Protein AF-X0ZLL2-F1 (afdb_monomer_lite)

Structure (mmCIF, N/CA/C/O backbone):
data_AF-X0ZLL2-F1
#
_entry.id   AF-X0ZLL2-F1
#
loop_
_atom_site.group_PDB
_atom_site.id
_atom_site.type_symbol
_atom_site.label_atom_id
_atom_site.label_alt_id
_atom_site.label_comp_id
_atom_site.label_asym_id
_atom_site.label_entity_id
_atom_site.label_seq_id
_atom_site.pdbx_PDB_ins_code
_atom_site.Cartn_x
_atom_site.Cartn_y
_atom_site.Cartn_z
_atom_site.occupancy
_atom_site.B_iso_or_equiv
_atom_site.auth_seq_id
_atom_site.auth_comp_id
_atom_site.auth_asym_id
_atom_site.auth_atom_id
_atom_site.pdbx_PDB_model_num
ATOM 1 N N . MET A 1 1 ? 21.455 -9.741 -15.441 1.00 58.94 1 MET A N 1
ATOM 2 C CA . MET A 1 1 ? 20.246 -8.966 -15.780 1.00 58.94 1 MET A CA 1
ATOM 3 C C . MET A 1 1 ? 20.675 -7.643 -16.376 1.00 58.94 1 MET A C 1
ATOM 5 O O . MET A 1 1 ? 21.813 -7.238 -16.153 1.00 58.94 1 MET A O 1
ATOM 9 N N . LYS A 1 2 ? 19.824 -7.006 -17.182 1.00 66.62 2 LYS A N 1
ATOM 10 C CA . LYS A 1 2 ? 20.108 -5.635 -17.635 1.00 66.62 2 LYS A CA 1
ATOM 11 C C . LYS A 1 2 ? 19.851 -4.661 -16.468 1.00 66.62 2 LYS A C 1
ATOM 13 O O . LYS A 1 2 ? 18.934 -4.923 -15.696 1.00 66.62 2 LYS A O 1
ATOM 18 N N . PRO A 1 3 ? 20.578 -3.536 -16.347 1.00 63.03 3 PRO A N 1
ATOM 19 C CA . PRO A 1 3 ? 20.381 -2.587 -15.241 1.00 63.03 3 PRO A CA 1
ATOM 20 C C . PRO A 1 3 ? 18.936 -2.074 -15.094 1.00 63.03 3 PRO A C 1
ATOM 22 O O . PRO A 1 3 ? 18.452 -1.894 -13.984 1.00 63.03 3 PRO A O 1
ATOM 25 N N . SER A 1 4 ? 18.214 -1.902 -16.207 1.00 69.44 4 SER A N 1
ATOM 26 C CA . SER A 1 4 ? 16.806 -1.475 -16.210 1.00 69.44 4 SER A CA 1
ATOM 27 C C . SER A 1 4 ? 15.833 -2.531 -15.673 1.00 69.44 4 SER A C 1
ATOM 29 O O . SER A 1 4 ? 14.768 -2.187 -15.172 1.00 69.44 4 SER A O 1
ATOM 31 N N . GLU A 1 5 ? 16.188 -3.812 -15.773 1.00 70.88 5 GLU A N 1
ATOM 32 C CA . GLU A 1 5 ? 15.393 -4.937 -15.272 1.00 70.88 5 GLU A CA 1
ATOM 33 C C . GLU A 1 5 ? 15.523 -5.061 -13.753 1.00 70.88 5 GLU A C 1
ATOM 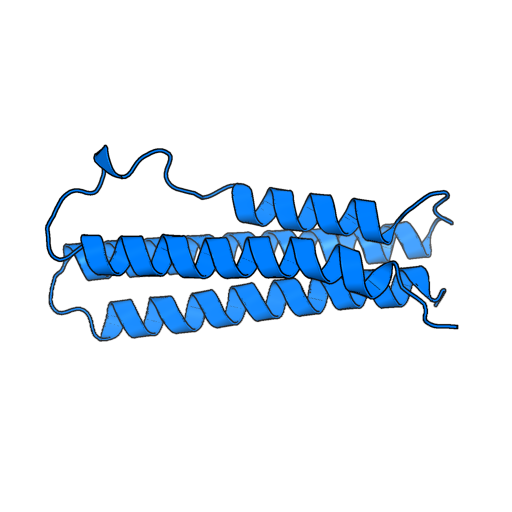35 O O . GLU A 1 5 ? 14.535 -5.255 -13.053 1.00 70.88 5 GLU A O 1
ATOM 40 N N . GLU A 1 6 ? 16.744 -4.902 -13.245 1.00 78.75 6 GLU A N 1
ATOM 41 C CA . GLU A 1 6 ? 17.032 -4.925 -11.812 1.00 78.75 6 GLU A CA 1
ATOM 42 C C . GLU A 1 6 ? 16.347 -3.762 -11.092 1.00 78.75 6 GLU A C 1
ATOM 44 O O . GLU A 1 6 ? 15.644 -3.986 -10.111 1.00 78.75 6 GLU A O 1
ATOM 49 N N . ALA A 1 7 ? 16.430 -2.553 -11.659 1.00 79.75 7 ALA A N 1
ATOM 50 C CA . ALA A 1 7 ? 15.737 -1.380 -11.133 1.00 79.75 7 ALA A CA 1
ATOM 51 C C . ALA A 1 7 ? 14.207 -1.559 -11.101 1.00 79.75 7 ALA A C 1
ATOM 53 O O . ALA A 1 7 ? 13.560 -1.196 -10.121 1.00 79.75 7 ALA A O 1
ATOM 54 N N . ALA A 1 8 ? 13.612 -2.146 -12.145 1.00 78.75 8 ALA A N 1
ATOM 55 C CA . ALA A 1 8 ? 12.171 -2.390 -12.187 1.00 78.75 8 ALA A CA 1
ATOM 56 C C . ALA A 1 8 ? 11.721 -3.455 -11.171 1.00 78.75 8 ALA A C 1
ATOM 58 O O . ALA A 1 8 ? 10.682 -3.295 -10.533 1.00 78.75 8 ALA A O 1
ATOM 59 N N . LEU A 1 9 ? 12.498 -4.528 -10.985 1.00 84.00 9 LEU A N 1
ATOM 60 C CA . LEU A 1 9 ? 12.206 -5.536 -9.960 1.00 84.00 9 LEU A CA 1
ATOM 61 C C . LEU A 1 9 ? 12.343 -4.966 -8.544 1.00 84.00 9 LEU A C 1
ATOM 63 O O . LEU A 1 9 ? 11.530 -5.307 -7.688 1.00 84.00 9 LEU A O 1
ATOM 67 N N . GLU A 1 10 ? 13.305 -4.070 -8.323 1.00 86.56 10 GLU A N 1
ATOM 68 C CA . GLU A 1 10 ? 13.466 -3.350 -7.057 1.00 86.56 10 GLU A CA 1
ATOM 69 C C . GLU A 1 10 ? 12.278 -2.411 -6.775 1.00 86.56 10 GLU A C 1
ATOM 71 O O . GLU A 1 10 ? 11.853 -2.278 -5.629 1.00 86.56 10 GLU A O 1
ATOM 76 N N . LEU A 1 11 ? 11.696 -1.792 -7.809 1.00 85.31 11 LEU A N 1
ATOM 77 C CA . LEU A 1 11 ? 10.458 -1.010 -7.689 1.00 85.31 11 LEU A CA 1
ATOM 78 C C . LEU A 1 11 ? 9.277 -1.868 -7.221 1.00 85.31 11 LEU A C 1
ATOM 80 O O . LEU A 1 11 ? 8.530 -1.433 -6.347 1.00 85.31 11 LEU A O 1
ATOM 84 N N . PHE A 1 12 ? 9.133 -3.086 -7.752 1.00 87.50 12 PHE A N 1
ATOM 85 C CA . PHE A 1 12 ? 8.126 -4.030 -7.263 1.00 87.50 12 PHE A CA 1
ATOM 86 C C . PHE A 1 12 ? 8.366 -4.420 -5.804 1.00 87.50 12 PHE A C 1
ATOM 88 O O . PHE A 1 12 ? 7.417 -4.436 -5.030 1.00 87.50 12 PHE A O 1
ATOM 95 N N . ASP A 1 13 ? 9.611 -4.721 -5.422 1.00 88.56 13 ASP A N 1
ATOM 96 C CA . ASP A 1 13 ? 9.935 -5.085 -4.035 1.00 88.56 13 ASP A CA 1
ATOM 97 C C . ASP A 1 13 ? 9.590 -3.960 -3.060 1.00 88.56 13 ASP A C 1
ATOM 99 O O . ASP A 1 13 ? 8.908 -4.199 -2.067 1.00 88.56 13 ASP A O 1
ATOM 103 N N . LYS A 1 14 ? 9.957 -2.722 -3.399 1.00 85.62 14 LYS A N 1
ATOM 104 C CA . LYS A 1 14 ? 9.607 -1.545 -2.597 1.00 85.62 14 LYS A CA 1
ATOM 105 C C . LYS A 1 14 ? 8.099 -1.358 -2.472 1.00 85.62 14 LYS A C 1
ATOM 107 O O . LYS A 1 14 ? 7.622 -1.112 -1.373 1.00 85.62 14 LYS A O 1
ATOM 112 N N . ALA A 1 15 ? 7.359 -1.500 -3.571 1.00 83.75 15 ALA A N 1
ATOM 113 C CA . ALA A 1 15 ? 5.905 -1.391 -3.545 1.00 83.75 15 ALA A CA 1
ATOM 114 C C . ALA A 1 15 ? 5.281 -2.465 -2.641 1.00 83.75 15 ALA A C 1
ATOM 116 O O . ALA A 1 15 ? 4.458 -2.159 -1.790 1.00 83.75 15 ALA A O 1
ATOM 117 N N . MET A 1 16 ? 5.735 -3.716 -2.756 1.00 89.00 16 MET A N 1
ATOM 118 C CA . MET A 1 16 ? 5.272 -4.812 -1.900 1.00 89.00 16 MET A CA 1
ATOM 119 C C . MET A 1 16 ? 5.577 -4.571 -0.417 1.00 89.00 16 MET A C 1
ATOM 121 O O . MET A 1 16 ? 4.762 -4.927 0.431 1.00 89.00 16 MET A O 1
ATOM 125 N N . ASP A 1 17 ? 6.733 -3.992 -0.092 1.00 86.56 17 ASP A N 1
ATOM 126 C CA . ASP A 1 17 ? 7.079 -3.645 1.288 1.00 86.56 17 ASP A CA 1
ATOM 127 C C . ASP A 1 17 ? 6.175 -2.532 1.829 1.00 86.56 17 ASP A C 1
ATOM 129 O O . ASP A 1 17 ? 5.684 -2.649 2.949 1.00 86.56 17 ASP A O 1
ATOM 133 N N . THR A 1 18 ? 5.849 -1.524 1.013 1.00 82.06 18 THR A N 1
ATOM 134 C CA . THR A 1 18 ? 4.862 -0.491 1.367 1.00 82.06 18 THR A CA 1
ATOM 135 C C . THR A 1 18 ? 3.487 -1.091 1.669 1.00 82.06 18 THR A C 1
ATOM 137 O O . THR A 1 18 ? 2.915 -0.790 2.715 1.00 82.06 18 THR A O 1
ATOM 140 N N . GLU A 1 19 ? 2.982 -1.997 0.825 1.00 86.94 19 GLU A N 1
ATOM 141 C CA . GLU A 1 19 ? 1.693 -2.655 1.086 1.00 86.94 19 GLU A CA 1
ATOM 142 C C . GLU A 1 19 ? 1.723 -3.483 2.384 1.00 86.94 19 GLU A C 1
ATOM 144 O O . GLU A 1 19 ? 0.758 -3.496 3.147 1.00 86.94 19 GLU A O 1
ATOM 149 N N . ARG A 1 20 ? 2.839 -4.168 2.678 1.00 88.31 20 ARG A N 1
ATOM 150 C CA . ARG A 1 20 ? 3.006 -4.930 3.932 1.00 88.31 20 ARG A CA 1
ATOM 151 C C . ARG A 1 20 ? 2.993 -4.029 5.158 1.00 88.31 20 ARG A C 1
ATOM 153 O O . ARG A 1 20 ? 2.308 -4.354 6.126 1.00 88.31 20 ARG A O 1
ATOM 160 N N . GLU A 1 21 ? 3.698 -2.903 5.106 1.00 82.88 21 GLU A N 1
ATOM 161 C CA . GLU A 1 21 ? 3.671 -1.899 6.172 1.00 82.88 21 GLU A CA 1
ATOM 162 C C . GLU A 1 21 ? 2.248 -1.352 6.379 1.00 82.88 21 GLU A C 1
ATOM 164 O O . GLU A 1 21 ? 1.787 -1.257 7.518 1.00 82.88 21 GLU A O 1
ATOM 169 N N . GLY A 1 22 ? 1.514 -1.071 5.295 1.00 78.81 22 GLY A N 1
ATOM 170 C CA . GLY A 1 22 ? 0.107 -0.660 5.348 1.00 78.81 22 GLY A CA 1
ATOM 171 C C . GLY A 1 22 ? -0.787 -1.694 6.044 1.00 78.81 22 GLY A C 1
ATOM 172 O O . GLY A 1 22 ? -1.543 -1.348 6.957 1.00 78.81 22 GLY A O 1
ATOM 173 N N . ILE A 1 23 ? -0.649 -2.978 5.687 1.00 86.81 23 ILE A N 1
ATOM 174 C CA . ILE A 1 23 ? -1.368 -4.090 6.337 1.00 86.81 23 ILE A CA 1
ATOM 175 C C . ILE A 1 23 ? -1.107 -4.097 7.846 1.00 86.81 23 ILE A C 1
ATOM 177 O O . ILE A 1 23 ? -2.063 -4.119 8.624 1.00 86.81 23 ILE A O 1
ATOM 181 N N . GLU A 1 24 ? 0.161 -4.059 8.267 1.00 83.44 24 GLU A N 1
ATOM 182 C CA . GLU A 1 24 ? 0.537 -4.084 9.686 1.00 83.44 24 GLU A CA 1
ATOM 183 C C . GLU A 1 24 ? -0.052 -2.885 10.444 1.00 83.44 24 GLU A C 1
ATOM 185 O O . GLU A 1 24 ? -0.669 -3.051 11.501 1.00 83.44 24 GLU A O 1
ATOM 190 N N . VAL A 1 25 ? 0.059 -1.681 9.876 1.00 80.81 25 VAL A N 1
ATOM 191 C CA . VAL A 1 25 ? -0.484 -0.449 10.466 1.00 80.81 25 VAL A CA 1
ATOM 192 C C . VAL A 1 25 ? -1.995 -0.550 10.666 1.00 80.81 25 VAL A C 1
ATOM 194 O O . VAL A 1 25 ? -2.500 -0.230 11.748 1.00 80.81 25 VAL A O 1
ATOM 197 N N . TYR A 1 26 ? -2.734 -1.006 9.655 1.00 81.19 26 TYR A N 1
ATOM 198 C CA . TYR A 1 26 ? -4.188 -1.107 9.741 1.00 81.19 26 TYR A CA 1
ATOM 199 C C . TYR A 1 26 ? -4.652 -2.251 10.648 1.00 81.19 26 TYR A C 1
ATOM 201 O O . TYR A 1 26 ? -5.612 -2.072 11.402 1.00 81.19 26 TYR A O 1
ATOM 209 N N . GLU A 1 27 ? -3.971 -3.398 10.660 1.00 86.75 27 GLU A N 1
ATOM 210 C CA . GLU A 1 27 ? -4.261 -4.480 11.608 1.00 86.75 27 GLU A CA 1
ATOM 211 C C . GLU A 1 27 ? -4.050 -4.031 13.061 1.00 86.75 27 GLU A C 1
ATOM 213 O O . GLU A 1 27 ? -4.910 -4.256 13.922 1.00 86.75 27 GLU A O 1
ATOM 218 N N . GLU A 1 28 ? -2.946 -3.332 13.341 1.00 80.56 28 GLU A N 1
ATOM 219 C CA . GLU A 1 28 ? -2.686 -2.769 14.663 1.00 80.56 28 GLU A CA 1
ATOM 220 C C . GLU A 1 28 ? -3.728 -1.718 15.062 1.00 80.56 28 GLU A C 1
ATOM 222 O O . GLU A 1 28 ? -4.183 -1.691 16.213 1.00 80.56 28 GLU A O 1
ATOM 227 N N . ALA A 1 29 ? -4.115 -0.848 14.128 1.00 78.50 29 ALA A N 1
ATOM 228 C CA . ALA A 1 29 ? -5.128 0.173 14.360 1.00 78.50 29 ALA A CA 1
ATOM 229 C C . ALA A 1 29 ? -6.500 -0.457 14.646 1.00 78.50 29 ALA A C 1
ATOM 231 O O . ALA A 1 29 ? -7.175 -0.058 15.600 1.00 78.50 29 ALA A O 1
ATOM 232 N N . ALA A 1 30 ? -6.878 -1.506 13.909 1.00 82.88 30 ALA A N 1
ATOM 233 C CA . ALA A 1 30 ? -8.089 -2.282 14.162 1.00 82.88 30 ALA A CA 1
ATOM 234 C C . ALA A 1 30 ? -8.080 -2.929 15.558 1.00 82.88 30 ALA A C 1
ATOM 236 O O . ALA A 1 30 ? -9.089 -2.887 16.272 1.00 82.88 30 ALA A O 1
ATOM 237 N N . ALA A 1 31 ? -6.943 -3.495 15.974 1.00 85.50 31 ALA A N 1
ATOM 238 C CA . ALA A 1 31 ? -6.790 -4.129 17.283 1.00 85.50 31 ALA A CA 1
ATOM 239 C C . ALA A 1 31 ? -6.896 -3.125 18.446 1.00 85.50 31 ALA A C 1
ATOM 241 O O . ALA A 1 31 ? -7.446 -3.452 19.500 1.00 85.50 31 ALA A O 1
ATOM 242 N N . LYS A 1 32 ? -6.398 -1.896 18.255 1.00 83.31 32 LYS A N 1
ATOM 243 C CA . LYS A 1 32 ? -6.423 -0.814 19.258 1.00 83.31 32 LYS A CA 1
ATOM 244 C C . LYS A 1 32 ? -7.735 -0.015 19.251 1.00 83.31 32 LYS A C 1
ATOM 246 O O . LYS A 1 32 ? -8.029 0.679 20.227 1.00 83.31 32 LYS A O 1
ATOM 251 N N . ALA A 1 33 ? -8.536 -0.107 18.188 1.00 81.38 33 ALA A N 1
ATOM 252 C CA . ALA A 1 33 ? -9.789 0.627 18.053 1.00 81.38 33 ALA A CA 1
ATOM 253 C C . ALA A 1 33 ? -10.840 0.169 19.080 1.00 81.38 33 ALA A C 1
ATOM 255 O O . ALA A 1 33 ? -11.226 -1.004 19.140 1.00 81.38 33 ALA A O 1
ATOM 256 N N . GLN A 1 34 ? -11.338 1.120 19.875 1.00 84.12 34 GLN A N 1
ATOM 257 C CA . GLN A 1 34 ? -12.454 0.905 20.807 1.00 84.12 34 GLN A CA 1
ATOM 258 C C . GLN A 1 34 ? -13.815 1.021 20.109 1.00 84.12 34 GLN A C 1
ATOM 260 O O . GLN A 1 34 ? -14.771 0.352 20.497 1.00 84.12 34 GLN A O 1
ATOM 265 N N . ASP A 1 35 ? -13.891 1.856 19.073 1.00 83.12 35 ASP A N 1
ATOM 266 C CA . ASP A 1 35 ? -15.081 2.037 18.252 1.00 83.12 35 ASP A CA 1
ATOM 267 C C . ASP A 1 35 ? -15.199 0.902 17.222 1.00 83.12 35 ASP A C 1
ATOM 269 O O . ASP A 1 35 ? -14.251 0.598 16.495 1.00 83.12 35 ASP A O 1
ATOM 273 N N . VAL A 1 36 ? -16.375 0.271 17.170 1.00 84.50 36 VAL A N 1
ATOM 274 C CA . VAL A 1 36 ? -16.648 -0.868 16.281 1.00 84.50 36 VAL A CA 1
ATOM 275 C C . VAL A 1 36 ? -16.546 -0.468 14.809 1.00 84.50 36 VAL A C 1
ATOM 277 O O . VAL A 1 36 ? -15.954 -1.208 14.031 1.00 84.50 36 VAL A O 1
ATOM 280 N N . LYS A 1 37 ? -17.038 0.716 14.430 1.00 78.31 37 LYS A N 1
ATOM 281 C CA . LYS A 1 37 ? -16.968 1.198 13.045 1.00 78.31 37 LYS A CA 1
ATOM 282 C C . LYS A 1 37 ? -15.535 1.521 12.644 1.00 78.31 37 LYS A C 1
ATOM 284 O O . LYS A 1 37 ? -15.122 1.185 11.542 1.00 78.31 37 LYS A O 1
ATOM 289 N N . ALA A 1 38 ? -14.760 2.145 13.534 1.00 75.81 38 ALA A N 1
ATOM 290 C CA . ALA A 1 38 ? -13.347 2.413 13.263 1.00 75.81 38 ALA A CA 1
ATOM 291 C C . ALA A 1 38 ? -12.566 1.106 13.051 1.00 75.81 38 ALA A C 1
ATOM 293 O O . ALA A 1 38 ? -11.777 1.002 12.114 1.00 75.81 38 ALA A O 1
ATOM 294 N N . ARG A 1 39 ? -12.838 0.078 13.867 1.00 83.81 39 ARG A N 1
ATOM 295 C CA . ARG A 1 39 ? -12.261 -1.260 13.686 1.00 83.81 39 ARG A CA 1
ATOM 296 C C . ARG A 1 39 ? -12.624 -1.869 12.332 1.00 83.81 39 ARG A C 1
ATOM 298 O O . ARG A 1 39 ? -11.733 -2.372 11.657 1.00 83.81 39 ARG A O 1
ATOM 305 N N . GLU A 1 40 ? -13.896 -1.819 11.942 1.00 81.56 40 GLU A N 1
ATOM 306 C CA . GLU A 1 40 ? -14.367 -2.336 10.648 1.00 81.56 40 GLU A CA 1
ATOM 307 C C . GLU A 1 40 ? -13.681 -1.628 9.470 1.00 81.56 40 GLU A C 1
ATOM 309 O O . GLU A 1 40 ? -13.266 -2.283 8.517 1.00 81.56 40 GLU A O 1
ATOM 314 N N . ILE A 1 41 ? -13.493 -0.307 9.557 1.00 78.81 41 ILE A N 1
ATOM 315 C CA . ILE A 1 41 ? -12.787 0.476 8.533 1.00 78.81 41 ILE A CA 1
ATOM 316 C C . ILE A 1 41 ? -11.324 0.054 8.436 1.00 78.81 41 ILE A C 1
ATOM 318 O O . ILE A 1 41 ? -10.850 -0.222 7.340 1.00 78.81 41 ILE A O 1
ATOM 322 N N . PHE A 1 42 ? -10.610 -0.041 9.557 1.00 80.62 42 PHE A N 1
ATOM 323 C CA . PHE A 1 42 ? -9.214 -0.477 9.540 1.00 80.62 42 PHE A CA 1
ATOM 324 C C . PHE A 1 42 ? -9.058 -1.906 9.007 1.00 80.62 42 PHE A C 1
ATOM 326 O O . PHE A 1 42 ? -8.155 -2.175 8.224 1.00 80.62 42 PHE A O 1
ATOM 333 N N . GLN A 1 43 ? -9.974 -2.816 9.346 1.00 86.81 43 GLN A N 1
ATOM 334 C CA . GLN A 1 43 ? -9.989 -4.159 8.761 1.00 86.81 43 GLN A CA 1
ATOM 335 C C . GLN A 1 43 ? -10.223 -4.122 7.247 1.00 86.81 43 GLN A C 1
ATOM 337 O O . GLN A 1 43 ? -9.539 -4.821 6.505 1.00 86.81 43 GLN A O 1
ATOM 342 N N . MET A 1 44 ? -11.153 -3.288 6.778 1.00 83.75 44 MET A N 1
ATOM 343 C CA . MET A 1 44 ? -11.407 -3.102 5.349 1.00 83.75 44 MET A CA 1
ATOM 344 C C . MET A 1 44 ? -10.180 -2.546 4.612 1.00 83.75 44 MET A C 1
ATOM 346 O O . MET A 1 44 ? -9.902 -2.996 3.502 1.00 83.75 44 MET A O 1
ATOM 350 N N . LEU A 1 45 ? -9.454 -1.604 5.222 1.00 80.38 45 LEU A N 1
ATOM 351 C CA . LEU A 1 45 ? -8.219 -1.038 4.674 1.00 80.38 45 LEU A CA 1
ATOM 352 C C . LEU A 1 45 ? -7.106 -2.093 4.610 1.00 80.38 45 LEU A C 1
ATOM 354 O O . LEU A 1 45 ? -6.533 -2.291 3.548 1.00 80.38 45 LEU A O 1
ATOM 358 N N . ALA A 1 46 ? -6.889 -2.876 5.673 1.00 85.06 46 ALA A N 1
ATOM 359 C CA . ALA A 1 46 ? -5.937 -3.991 5.642 1.00 85.06 46 ALA A CA 1
ATOM 360 C C . ALA A 1 46 ? -6.264 -5.012 4.529 1.00 85.06 46 ALA A C 1
ATOM 362 O O . ALA A 1 46 ? -5.376 -5.510 3.841 1.00 85.06 46 ALA A O 1
ATOM 363 N N . GLU A 1 47 ? -7.547 -5.319 4.305 1.00 88.69 47 GLU A N 1
ATOM 364 C CA . GLU A 1 47 ? -7.985 -6.175 3.191 1.00 88.69 47 GLU A CA 1
ATOM 365 C C . GLU A 1 47 ? -7.792 -5.531 1.806 1.00 88.69 47 GLU A C 1
ATOM 367 O O . GLU A 1 47 ? -7.718 -6.246 0.803 1.00 88.69 47 GLU A O 1
ATOM 372 N N . ALA A 1 48 ? -7.760 -4.200 1.702 1.00 83.12 48 ALA A N 1
ATOM 373 C CA . ALA A 1 48 ? -7.416 -3.512 0.458 1.00 83.12 48 ALA A CA 1
ATOM 374 C C . ALA A 1 48 ? -5.921 -3.682 0.148 1.00 83.12 48 ALA A C 1
ATOM 376 O O . ALA A 1 48 ? -5.594 -4.203 -0.918 1.00 83.12 48 ALA A O 1
ATOM 377 N N . GLU A 1 49 ? -5.046 -3.423 1.121 1.00 85.12 49 GLU A N 1
ATOM 378 C CA . GLU A 1 49 ? -3.593 -3.564 0.946 1.00 85.12 49 GLU A CA 1
ATOM 379 C C . GLU A 1 49 ? -3.175 -5.008 0.645 1.00 85.12 49 GLU A C 1
ATOM 381 O O . GLU A 1 49 ? -2.333 -5.261 -0.216 1.00 85.12 49 GLU A O 1
ATOM 386 N N . ARG A 1 50 ? -3.834 -6.014 1.243 1.00 92.38 50 ARG A N 1
ATOM 387 C CA . ARG A 1 50 ? -3.593 -7.423 0.863 1.00 92.38 50 ARG A CA 1
ATOM 388 C C . ARG A 1 50 ? -3.928 -7.708 -0.600 1.00 92.38 50 ARG A C 1
ATOM 390 O O . ARG A 1 50 ? -3.276 -8.544 -1.232 1.00 92.38 50 ARG A O 1
ATOM 397 N N . ARG A 1 51 ? -4.943 -7.039 -1.153 1.00 88.94 51 ARG A N 1
ATOM 398 C CA . ARG A 1 51 ? -5.300 -7.170 -2.571 1.00 88.94 51 ARG A CA 1
ATOM 399 C C . ARG A 1 51 ? -4.293 -6.449 -3.457 1.00 88.94 51 ARG A C 1
ATOM 401 O O . ARG A 1 51 ? -3.883 -7.042 -4.452 1.00 88.94 51 ARG A O 1
ATOM 408 N N . HIS A 1 52 ? -3.857 -5.247 -3.083 1.00 87.31 52 HIS A N 1
ATOM 409 C CA . HIS A 1 52 ? -2.775 -4.542 -3.774 1.00 87.31 52 HIS A CA 1
ATOM 410 C C . HIS A 1 52 ? -1.499 -5.385 -3.805 1.00 87.31 52 HIS A C 1
ATOM 412 O O . HIS A 1 52 ? -0.990 -5.672 -4.887 1.00 87.31 52 HIS A O 1
ATOM 418 N N . LEU A 1 53 ? -1.061 -5.907 -2.655 1.00 89.81 53 LEU A N 1
ATOM 419 C CA . LEU A 1 53 ? 0.104 -6.785 -2.547 1.00 89.81 53 LEU A CA 1
ATOM 420 C C . LEU A 1 53 ? 0.003 -7.989 -3.493 1.00 89.81 53 LEU A C 1
ATOM 422 O O . LEU A 1 53 ? 0.935 -8.262 -4.248 1.00 89.81 53 LEU A O 1
ATOM 426 N N . SER A 1 54 ? -1.145 -8.675 -3.512 1.00 92.50 54 SER A N 1
ATOM 427 C CA . SER A 1 54 ? -1.362 -9.816 -4.409 1.00 92.50 54 SER A CA 1
ATOM 428 C C . SER A 1 54 ? -1.312 -9.430 -5.892 1.00 92.50 54 SER A C 1
ATOM 430 O O . SER A 1 54 ? -0.864 -10.240 -6.708 1.00 92.50 54 SER A O 1
ATOM 432 N N . LEU A 1 55 ? -1.795 -8.240 -6.261 1.00 88.75 55 LEU A N 1
ATOM 433 C CA . LEU A 1 55 ? -1.735 -7.742 -7.637 1.00 88.75 55 LEU A CA 1
ATOM 434 C C . LEU A 1 55 ? -0.291 -7.418 -8.029 1.00 88.75 55 LEU A C 1
ATOM 436 O O . LEU A 1 55 ? 0.172 -7.888 -9.065 1.00 88.75 55 LEU A O 1
ATOM 440 N N . ILE A 1 56 ? 0.439 -6.703 -7.172 1.00 88.50 56 ILE A N 1
ATOM 441 C CA . ILE A 1 56 ? 1.843 -6.330 -7.387 1.00 88.50 56 ILE A CA 1
ATOM 442 C C . ILE A 1 56 ? 2.723 -7.586 -7.503 1.00 88.50 56 ILE A C 1
ATOM 444 O O . ILE A 1 56 ? 3.544 -7.682 -8.417 1.00 88.50 56 ILE A O 1
ATOM 448 N N . GLU A 1 57 ? 2.518 -8.589 -6.643 1.00 91.38 57 GLU A N 1
ATOM 449 C CA . GLU A 1 57 ? 3.211 -9.884 -6.713 1.00 91.38 57 GLU A CA 1
ATOM 450 C C . GLU A 1 57 ? 2.935 -10.628 -8.029 1.00 91.38 57 GLU A C 1
ATOM 452 O O . GLU A 1 57 ? 3.855 -11.190 -8.640 1.00 91.38 57 GLU A O 1
ATOM 457 N N . GLY A 1 58 ? 1.677 -10.619 -8.479 1.00 90.69 58 GLY A N 1
ATOM 458 C CA . GLY A 1 58 ? 1.260 -11.185 -9.761 1.00 90.69 58 GLY A CA 1
ATOM 459 C C . GLY A 1 58 ? 1.956 -10.500 -10.935 1.00 90.69 58 GLY A C 1
ATOM 460 O O . GLY A 1 58 ? 2.645 -11.164 -11.713 1.00 90.69 58 GLY A O 1
ATOM 461 N N . THR A 1 59 ? 1.870 -9.171 -11.003 1.00 87.44 59 THR A N 1
ATOM 462 C CA . THR A 1 59 ? 2.504 -8.372 -12.056 1.00 87.44 59 THR A CA 1
ATOM 463 C C . THR A 1 59 ? 4.021 -8.567 -12.064 1.00 87.44 59 THR A C 1
ATOM 465 O O . THR A 1 59 ? 4.592 -8.830 -13.122 1.00 87.44 59 THR A O 1
ATOM 468 N N . LYS A 1 60 ? 4.696 -8.560 -10.903 1.00 89.38 60 LYS A N 1
ATOM 469 C CA . LYS A 1 60 ? 6.144 -8.825 -10.814 1.00 89.38 60 LYS A CA 1
ATOM 470 C C . LYS A 1 60 ? 6.515 -10.176 -11.430 1.00 89.38 60 LYS A C 1
ATOM 472 O O . LYS A 1 60 ? 7.527 -10.301 -12.128 1.00 89.38 60 LYS A O 1
ATOM 477 N N . LYS A 1 61 ? 5.716 -11.215 -11.162 1.00 87.56 61 LYS A N 1
ATOM 478 C CA . LYS A 1 61 ? 5.938 -12.564 -11.697 1.00 87.56 61 LYS A CA 1
ATOM 479 C C . LYS A 1 61 ? 5.757 -12.603 -13.215 1.00 87.56 61 LYS A C 1
ATOM 481 O O . LYS A 1 61 ? 6.602 -13.198 -13.890 1.00 87.56 61 LYS A O 1
ATOM 486 N N . ASP A 1 62 ? 4.706 -11.974 -13.727 1.00 85.69 62 ASP A N 1
ATOM 487 C CA . ASP A 1 62 ? 4.393 -11.932 -15.158 1.00 85.69 62 ASP A CA 1
ATOM 488 C C . ASP A 1 62 ? 5.440 -11.140 -15.938 1.00 85.69 62 ASP A C 1
ATOM 490 O O . ASP A 1 62 ? 5.929 -11.601 -16.973 1.00 85.69 62 ASP A O 1
ATOM 494 N N . VAL A 1 63 ? 5.872 -10.006 -15.386 1.00 81.81 63 VAL A N 1
ATOM 495 C CA . VAL A 1 63 ? 7.004 -9.222 -15.877 1.00 81.81 63 VAL A CA 1
ATOM 496 C C . VAL A 1 63 ? 8.246 -10.109 -15.932 1.00 81.81 63 VAL A C 1
ATOM 498 O O . VAL A 1 63 ? 8.771 -10.358 -17.015 1.00 81.81 63 VAL A O 1
ATOM 501 N N . ARG A 1 64 ? 8.677 -10.706 -14.816 1.00 79.38 64 ARG A N 1
ATOM 502 C CA . ARG A 1 64 ? 9.874 -11.568 -14.789 1.00 79.38 64 ARG A CA 1
ATOM 503 C C . ARG A 1 64 ? 9.821 -12.703 -15.821 1.00 79.38 64 ARG A C 1
ATOM 505 O O . ARG A 1 64 ? 10.845 -13.045 -16.413 1.00 79.38 64 ARG A O 1
ATOM 512 N N . HIS A 1 65 ? 8.646 -13.291 -16.049 1.00 79.94 65 HIS A N 1
ATOM 513 C CA . HIS A 1 65 ? 8.470 -14.326 -17.065 1.00 79.94 65 HIS A CA 1
ATOM 514 C C . HIS A 1 65 ? 8.577 -13.764 -18.489 1.00 79.94 65 HIS A C 1
ATOM 516 O O . HIS A 1 65 ? 9.349 -14.284 -19.294 1.00 79.94 65 HIS A O 1
ATOM 522 N N . THR A 1 66 ? 7.880 -12.667 -18.780 1.00 74.12 66 THR A N 1
ATOM 523 C CA . THR A 1 66 ? 7.887 -12.004 -20.093 1.00 74.12 66 THR A CA 1
ATOM 524 C C . THR A 1 66 ? 9.298 -11.543 -20.476 1.00 74.12 66 THR A C 1
ATOM 526 O O . THR A 1 66 ? 9.761 -11.813 -21.587 1.00 74.12 66 THR A O 1
ATOM 529 N N . TYR A 1 67 ? 10.044 -10.970 -19.528 1.00 66.94 67 TYR A N 1
ATOM 530 C CA . TYR A 1 67 ? 11.437 -10.542 -19.710 1.00 66.94 67 TYR A CA 1
ATOM 531 C C . TYR A 1 67 ? 12.414 -11.679 -19.975 1.00 66.94 67 TYR A C 1
ATOM 533 O O . TYR A 1 67 ? 13.353 -11.516 -20.753 1.00 66.94 67 TYR A O 1
ATOM 541 N N . SER A 1 68 ? 12.178 -12.859 -19.397 1.00 65.62 68 SER A N 1
ATOM 542 C CA . SER A 1 68 ? 12.997 -14.032 -19.718 1.00 65.62 68 SER A CA 1
ATOM 543 C C . SER A 1 68 ? 12.869 -14.464 -21.187 1.00 65.62 68 SER A C 1
ATOM 545 O O . SER A 1 68 ? 13.723 -15.196 -21.684 1.00 65.62 68 SER A O 1
ATOM 547 N N . SER A 1 69 ? 11.828 -13.990 -21.885 1.00 64.62 69 SER A N 1
ATOM 548 C CA . SER A 1 69 ? 11.491 -14.390 -23.252 1.00 64.62 69 SER A CA 1
ATOM 549 C C . SER A 1 69 ? 11.688 -13.307 -24.324 1.00 64.62 69 SER A C 1
ATOM 551 O O . SER A 1 69 ? 11.840 -13.669 -25.489 1.00 64.62 69 SER A O 1
ATOM 553 N N . TYR A 1 70 ? 11.748 -12.013 -23.971 1.00 64.12 70 TYR A N 1
ATOM 554 C CA . TYR A 1 70 ? 11.892 -10.909 -24.935 1.00 64.12 70 TYR A CA 1
ATOM 555 C C . TYR A 1 70 ? 12.699 -9.721 -24.390 1.00 64.12 70 TYR A C 1
ATOM 557 O O . TYR A 1 70 ? 12.688 -9.423 -23.198 1.00 64.12 70 TYR A O 1
ATOM 565 N N . THR A 1 71 ? 13.369 -8.989 -25.285 1.00 64.56 71 THR A N 1
ATOM 566 C CA . THR A 1 71 ? 13.965 -7.680 -24.984 1.00 64.56 71 THR A CA 1
ATOM 567 C C . THR A 1 71 ? 12.951 -6.557 -25.178 1.00 64.56 71 THR A C 1
ATOM 569 O O . THR A 1 71 ? 12.460 -6.375 -26.286 1.00 64.56 71 THR A O 1
ATOM 572 N N . TRP A 1 72 ? 12.685 -5.789 -24.120 1.00 68.00 72 TRP A N 1
ATOM 573 C CA . TRP A 1 72 ? 11.812 -4.612 -24.161 1.00 68.00 72 TRP A CA 1
ATOM 574 C C . TRP A 1 72 ? 12.527 -3.398 -24.760 1.00 68.00 72 TRP A C 1
ATOM 576 O O . TRP A 1 72 ? 13.671 -3.108 -24.397 1.00 68.00 72 TRP A O 1
ATOM 586 N N . GLU A 1 73 ? 11.844 -2.685 -25.652 1.00 66.62 73 GLU A N 1
ATOM 587 C CA . GLU A 1 73 ? 12.287 -1.407 -26.214 1.00 66.62 73 GLU A CA 1
ATOM 588 C C . GLU A 1 73 ? 11.437 -0.281 -25.604 1.00 66.62 73 GLU A C 1
ATOM 590 O O . GLU A 1 73 ? 10.225 -0.270 -25.789 1.00 66.62 73 GLU A O 1
ATOM 595 N N . GLY A 1 74 ? 12.046 0.650 -24.855 1.00 73.88 74 GLY A N 1
ATOM 596 C CA . GLY A 1 74 ? 11.335 1.778 -24.229 1.00 73.88 74 GLY A CA 1
ATOM 597 C C . GLY A 1 74 ? 11.775 2.104 -22.795 1.00 73.88 74 GLY A C 1
ATOM 598 O O . GLY A 1 74 ? 12.765 1.564 -22.298 1.00 73.88 74 GLY A O 1
ATOM 599 N N . ASP A 1 75 ? 11.029 2.998 -22.134 1.00 77.81 75 ASP A N 1
ATOM 600 C CA . ASP A 1 75 ? 11.208 3.365 -20.718 1.00 77.81 75 ASP A CA 1
ATOM 601 C C . ASP A 1 75 ? 10.501 2.353 -19.809 1.00 77.81 75 ASP A C 1
ATOM 603 O O . ASP A 1 75 ? 9.405 2.579 -19.295 1.00 77.81 75 ASP A O 1
ATOM 607 N N . PHE A 1 76 ? 11.140 1.198 -19.647 1.00 75.06 76 PHE A N 1
ATOM 608 C CA . PHE A 1 76 ? 10.563 0.094 -18.893 1.00 75.06 76 PHE A CA 1
ATOM 609 C C . PHE A 1 76 ? 10.265 0.451 -17.427 1.00 75.06 76 PHE A C 1
ATOM 611 O O . PHE A 1 76 ? 9.202 0.125 -16.903 1.00 75.06 76 PHE A O 1
ATOM 618 N N . VAL A 1 77 ? 11.187 1.156 -16.771 1.00 76.38 77 VAL A N 1
ATOM 619 C CA . VAL A 1 77 ? 11.029 1.576 -15.373 1.00 76.38 77 VAL A CA 1
ATOM 620 C C . VAL A 1 77 ? 9.819 2.503 -15.236 1.00 76.38 77 VAL A C 1
ATOM 622 O O . VAL A 1 77 ? 9.006 2.324 -14.330 1.00 76.38 77 VAL A O 1
ATOM 625 N N . GLY A 1 78 ? 9.666 3.468 -16.147 1.00 77.81 78 GLY A N 1
ATOM 626 C CA . GLY A 1 78 ? 8.534 4.389 -16.135 1.00 77.81 78 GLY A CA 1
ATOM 627 C C . GLY A 1 78 ? 7.187 3.723 -16.421 1.00 77.81 78 GLY A C 1
ATOM 628 O O . GLY A 1 78 ? 6.164 4.178 -15.906 1.00 77.81 78 GLY A O 1
ATOM 629 N N . GLU A 1 79 ? 7.157 2.657 -17.220 1.00 80.56 79 GLU A N 1
ATOM 630 C CA . GLU A 1 79 ? 5.942 1.874 -17.480 1.00 80.56 79 GLU A CA 1
ATOM 631 C C . GLU A 1 79 ? 5.528 1.041 -16.263 1.00 80.56 79 GLU A C 1
ATOM 633 O O . GLU A 1 79 ? 4.373 1.130 -15.845 1.00 80.56 79 GLU A O 1
ATOM 638 N N . ILE A 1 80 ? 6.474 0.346 -15.623 1.00 80.50 80 ILE A N 1
ATOM 639 C CA . ILE A 1 80 ? 6.222 -0.379 -14.367 1.00 80.50 80 ILE A CA 1
ATOM 640 C C . ILE A 1 80 ? 5.772 0.561 -13.252 1.00 80.50 80 ILE A C 1
ATOM 642 O O . ILE A 1 80 ? 4.819 0.255 -12.538 1.00 80.50 80 ILE A O 1
ATOM 646 N N . GLY A 1 81 ? 6.399 1.734 -13.132 1.00 78.06 81 GLY A N 1
ATOM 647 C CA . GLY A 1 81 ? 5.996 2.731 -12.141 1.00 78.06 81 GLY A CA 1
ATOM 648 C C . GLY A 1 81 ? 4.530 3.152 -12.286 1.00 78.06 81 GLY A C 1
ATOM 649 O O . GLY A 1 81 ? 3.823 3.251 -11.289 1.00 78.06 81 GLY A O 1
ATOM 650 N N . LYS A 1 82 ? 4.038 3.333 -13.520 1.00 80.81 82 LYS A N 1
ATOM 651 C CA . LYS A 1 82 ? 2.625 3.669 -13.779 1.00 80.81 82 LYS A CA 1
ATOM 652 C C . LYS A 1 82 ? 1.675 2.524 -13.448 1.00 80.81 82 LYS A C 1
ATOM 654 O O . LYS A 1 82 ? 0.549 2.780 -13.036 1.00 80.81 82 LYS A O 1
ATOM 659 N N . GLU A 1 83 ? 2.095 1.285 -13.676 1.00 81.19 83 GLU A N 1
ATOM 660 C CA . GLU A 1 83 ? 1.272 0.112 -13.387 1.00 81.19 83 GLU A CA 1
ATOM 661 C C . GLU A 1 83 ? 1.112 -0.091 -11.877 1.00 81.19 83 GLU A C 1
ATOM 663 O O . GLU A 1 83 ? -0.012 -0.238 -11.402 1.00 81.19 83 GLU A O 1
ATOM 668 N N . ILE A 1 84 ? 2.205 0.024 -11.115 1.00 79.19 84 ILE A N 1
ATOM 669 C CA . ILE A 1 84 ? 2.178 0.019 -9.644 1.00 79.19 84 ILE A CA 1
ATOM 670 C C . ILE A 1 84 ? 1.302 1.166 -9.119 1.00 79.19 84 ILE A C 1
ATOM 672 O O . ILE A 1 84 ? 0.427 0.949 -8.283 1.00 79.19 84 ILE A O 1
ATOM 676 N N . GLU A 1 85 ? 1.463 2.378 -9.660 1.00 77.56 85 GLU A N 1
ATOM 677 C CA . GLU A 1 85 ? 0.634 3.529 -9.287 1.00 77.56 85 GLU A CA 1
ATOM 678 C C . GLU A 1 85 ? -0.858 3.286 -9.579 1.00 77.56 85 GLU A C 1
ATOM 680 O O . GLU A 1 85 ? -1.726 3.666 -8.791 1.00 77.56 85 GLU A O 1
ATOM 685 N N . ALA A 1 86 ? -1.181 2.644 -10.703 1.00 78.50 86 ALA A N 1
ATOM 686 C CA . ALA A 1 86 ? -2.557 2.313 -11.054 1.00 78.50 86 ALA A CA 1
ATOM 687 C C . ALA A 1 86 ? -3.172 1.288 -10.091 1.00 78.50 86 ALA A C 1
ATOM 689 O O . ALA A 1 86 ? -4.360 1.406 -9.783 1.00 78.50 86 ALA A O 1
ATOM 690 N N . ILE A 1 87 ? -2.377 0.328 -9.602 1.00 78.44 87 ILE A N 1
ATOM 691 C CA . ILE A 1 87 ? -2.807 -0.643 -8.589 1.00 78.44 87 ILE A CA 1
ATOM 692 C C . ILE A 1 87 ? -3.148 0.080 -7.282 1.00 78.44 87 ILE A C 1
ATOM 694 O O . ILE A 1 87 ? -4.276 -0.060 -6.814 1.00 78.44 87 ILE A O 1
ATOM 698 N N . GLY A 1 88 ? -2.254 0.928 -6.758 1.00 70.62 88 GLY A N 1
ATOM 699 C CA . GLY A 1 88 ? -2.519 1.675 -5.517 1.00 70.62 88 GLY A CA 1
ATOM 700 C C . GLY A 1 88 ? -3.722 2.625 -5.624 1.00 70.62 88 GLY A C 1
ATOM 701 O O . GLY A 1 88 ? -4.482 2.819 -4.683 1.00 70.62 88 GLY A O 1
ATOM 702 N N . ARG A 1 89 ? -4.006 3.171 -6.815 1.00 69.06 89 ARG A N 1
ATOM 703 C CA . ARG A 1 89 ? -5.199 4.014 -7.035 1.00 69.06 89 ARG A CA 1
ATOM 704 C C . ARG A 1 89 ? -6.521 3.237 -7.096 1.00 69.06 89 ARG A C 1
ATOM 706 O O . ARG A 1 89 ? -7.578 3.875 -7.116 1.00 69.06 89 ARG A O 1
ATOM 713 N N . GLN A 1 90 ? -6.510 1.904 -7.171 1.00 65.12 90 GLN A N 1
ATOM 714 C CA . GLN A 1 90 ? -7.713 1.114 -7.448 1.00 65.12 90 GLN A CA 1
ATOM 715 C C . GLN A 1 90 ? -8.726 1.115 -6.285 1.00 65.12 90 GLN A C 1
ATOM 717 O O . GLN A 1 90 ? -9.914 0.888 -6.537 1.00 65.12 90 GLN A O 1
ATOM 722 N N . TYR A 1 91 ? -8.302 1.427 -5.052 1.00 52.56 91 TYR A N 1
ATOM 723 C CA . TYR A 1 91 ? -9.147 1.306 -3.854 1.00 52.56 91 TYR A CA 1
ATOM 724 C C . TYR A 1 91 ? -9.254 2.540 -2.947 1.00 52.56 91 TYR A C 1
ATOM 726 O O . TYR A 1 91 ? -9.658 2.413 -1.793 1.00 52.56 91 TYR A O 1
ATOM 734 N N . LEU A 1 92 ? -9.068 3.755 -3.473 1.00 49.00 92 LEU A N 1
ATOM 735 C CA . LEU A 1 92 ? -9.531 4.944 -2.749 1.00 49.00 92 LEU A CA 1
ATOM 736 C C . LEU A 1 92 ? -11.076 4.938 -2.672 1.00 49.00 92 LEU A C 1
ATOM 738 O O . LEU A 1 92 ? -11.730 4.977 -3.725 1.00 49.00 92 LEU A O 1
ATOM 742 N N . PRO A 1 93 ? -11.704 4.908 -1.477 1.00 41.84 93 PRO A N 1
ATOM 743 C CA . PRO A 1 93 ? -13.148 5.087 -1.369 1.00 41.84 93 PRO A CA 1
ATOM 744 C C . PRO A 1 93 ? -13.536 6.426 -2.009 1.00 41.84 93 PRO A C 1
ATOM 746 O O . PRO A 1 93 ? -12.940 7.467 -1.735 1.00 41.84 93 PRO A O 1
ATOM 749 N N . LYS A 1 94 ? -14.521 6.392 -2.916 1.00 37.44 94 LYS A N 1
ATOM 750 C CA . LYS A 1 94 ? -14.824 7.504 -3.834 1.00 37.44 94 LYS A CA 1
ATOM 751 C C . LYS A 1 94 ? -15.365 8.771 -3.163 1.00 37.44 94 LYS A C 1
ATOM 753 O O . LYS A 1 94 ? -15.478 9.788 -3.845 1.00 37.44 94 LYS A O 1
ATOM 758 N N . SER A 1 95 ? -15.674 8.751 -1.870 1.00 38.59 95 SER A N 1
ATOM 759 C CA . SER A 1 95 ? -15.973 9.964 -1.111 1.00 38.59 95 SER A CA 1
ATOM 760 C C . SER A 1 95 ? -15.900 9.732 0.398 1.00 38.59 95 SER A C 1
ATOM 762 O O . SER A 1 95 ? -16.239 8.670 0.916 1.00 38.59 95 SER A O 1
ATOM 764 N N . THR A 1 96 ? -15.520 10.787 1.119 1.00 42.00 96 THR A N 1
ATOM 765 C CA . THR A 1 96 ? -15.622 10.906 2.583 1.00 42.00 96 THR A CA 1
ATOM 766 C C . THR A 1 96 ? -17.074 10.892 3.088 1.00 42.00 96 THR A C 1
ATOM 768 O O . THR A 1 96 ? -17.304 10.808 4.292 1.00 42.00 96 THR A O 1
ATOM 771 N N . ASP A 1 97 ? -18.051 10.965 2.178 1.00 37.97 97 ASP A N 1
ATOM 772 C CA . ASP A 1 97 ? -19.477 11.107 2.483 1.00 37.97 97 ASP A CA 1
ATOM 773 C C . ASP A 1 97 ? -20.163 9.779 2.860 1.00 37.97 97 ASP A C 1
ATOM 775 O O . ASP A 1 97 ? -21.172 9.800 3.561 1.00 37.97 97 ASP A O 1
ATOM 779 N N . GLU A 1 98 ? -19.621 8.617 2.471 1.00 40.38 98 GLU A N 1
ATOM 780 C CA . GLU A 1 98 ? -20.191 7.302 2.836 1.00 40.38 98 GLU A CA 1
ATOM 781 C C . GLU A 1 98 ? -19.816 6.829 4.257 1.00 40.38 98 GLU A C 1
ATOM 783 O O . GLU A 1 98 ? -20.402 5.871 4.761 1.00 40.38 98 GLU A O 1
ATOM 788 N N . ILE A 1 99 ? -18.873 7.494 4.940 1.00 45.09 99 ILE A N 1
ATOM 789 C CA . ILE A 1 99 ? -18.170 6.927 6.113 1.00 45.09 99 ILE A CA 1
ATOM 790 C C . ILE A 1 99 ? -18.342 7.783 7.392 1.00 45.09 99 ILE A C 1
ATOM 792 O O . ILE A 1 99 ? -17.585 7.681 8.356 1.00 45.09 99 ILE A O 1
ATOM 796 N N . VAL A 1 100 ? -19.349 8.658 7.457 1.00 40.84 100 VAL A N 1
ATOM 797 C CA . VAL A 1 100 ? -19.423 9.671 8.528 1.00 40.84 100 VAL A CA 1
ATOM 798 C C . VAL A 1 100 ? -19.803 9.083 9.903 1.00 40.84 100 VAL A C 1
ATOM 800 O O . VAL A 1 100 ? -20.972 8.858 10.221 1.00 40.84 100 VAL A O 1
ATOM 803 N N . ALA A 1 101 ? -18.795 8.927 10.769 1.00 44.66 101 ALA A N 1
ATOM 804 C CA . ALA A 1 101 ? -18.886 9.034 12.228 1.00 44.66 101 ALA A CA 1
ATOM 805 C C . ALA A 1 101 ? -17.571 9.621 12.784 1.00 44.66 101 ALA A C 1
ATOM 807 O O . ALA A 1 101 ? -16.494 9.332 12.276 1.00 44.66 101 ALA A O 1
ATOM 808 N N . ALA A 1 102 ? -17.639 10.454 13.826 1.00 42.44 102 ALA A N 1
ATOM 809 C CA . ALA A 1 102 ? -16.507 11.256 14.316 1.00 42.44 102 ALA A CA 1
ATOM 810 C C . ALA A 1 102 ? -15.270 10.452 14.787 1.00 42.44 102 ALA A C 1
ATOM 812 O O . ALA A 1 102 ? -14.172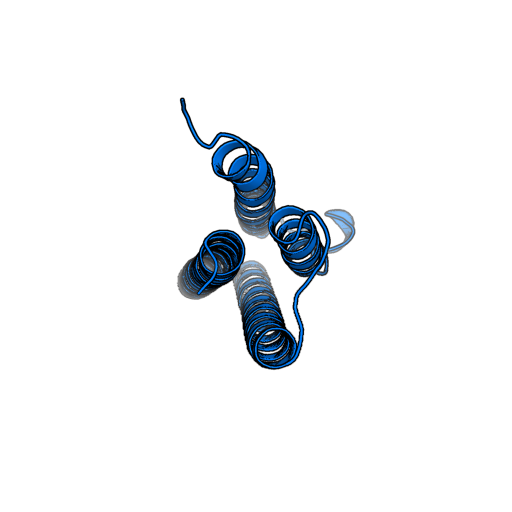 10.993 14.785 1.00 42.44 102 ALA A O 1
ATOM 813 N N . SER A 1 103 ? -15.426 9.172 15.140 1.00 55.06 103 SER A N 1
ATOM 814 C CA . SER A 1 103 ? -14.340 8.228 15.470 1.00 55.06 103 SER A CA 1
ATOM 815 C C . SER A 1 103 ? -13.680 7.590 14.237 1.00 55.06 103 SER A C 1
ATOM 817 O O . SER A 1 103 ? -12.537 7.148 14.307 1.00 55.06 103 SER A O 1
ATOM 819 N N . ALA A 1 104 ? -14.381 7.560 13.102 1.00 55.50 104 ALA A N 1
ATOM 820 C CA . ALA A 1 104 ? -13.886 7.068 11.819 1.00 55.50 104 ALA A CA 1
ATOM 821 C C . ALA A 1 104 ? -13.040 8.113 11.077 1.00 55.50 104 ALA A C 1
ATOM 823 O O . ALA A 1 104 ? -12.252 7.757 10.212 1.00 55.50 104 ALA A O 1
ATOM 824 N N . LEU A 1 105 ? -13.164 9.399 11.417 1.00 59.75 105 LEU A N 1
ATOM 825 C CA . LEU A 1 105 ? -12.480 10.491 10.716 1.00 59.75 105 LEU A CA 1
ATOM 826 C C . LEU A 1 105 ? -10.952 10.428 10.872 1.00 59.75 105 LEU A C 1
ATOM 828 O O . LEU A 1 105 ? -10.234 10.653 9.902 1.00 59.75 105 LEU A O 1
ATOM 832 N N . ASP A 1 106 ? -10.455 10.035 12.048 1.00 58.16 106 ASP A N 1
ATOM 833 C CA . ASP A 1 106 ? -9.021 9.804 12.270 1.00 58.16 106 ASP A CA 1
ATOM 834 C C . ASP A 1 106 ? -8.519 8.566 11.511 1.00 58.16 106 ASP A C 1
ATOM 836 O O . ASP A 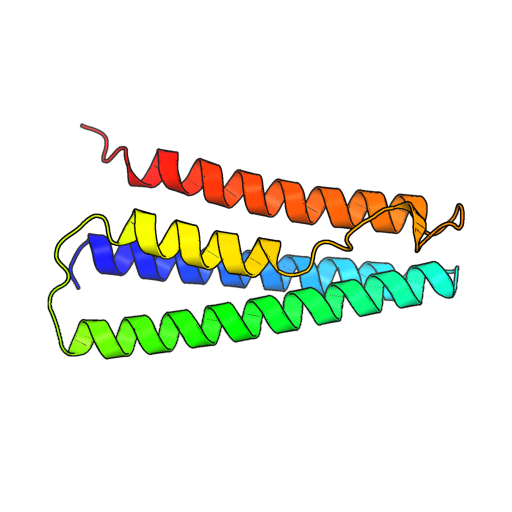1 106 ? -7.430 8.591 10.938 1.00 58.16 106 ASP A O 1
ATOM 840 N N . ALA A 1 107 ? -9.338 7.511 11.436 1.00 58.84 107 ALA A N 1
ATOM 841 C CA . ALA A 1 107 ? -9.046 6.311 10.651 1.00 58.84 107 ALA A CA 1
ATOM 842 C C . ALA A 1 107 ? -8.980 6.614 9.147 1.00 58.84 107 ALA A C 1
ATOM 844 O O . ALA A 1 107 ? -8.077 6.158 8.451 1.00 58.84 107 ALA A O 1
ATOM 845 N N . ILE A 1 108 ? -9.903 7.444 8.662 1.00 61.25 108 ILE A N 1
ATOM 846 C CA . ILE A 1 108 ? -9.963 7.902 7.273 1.00 61.25 108 ILE A CA 1
ATOM 847 C C . ILE A 1 108 ? -8.772 8.805 6.952 1.00 61.25 108 ILE A C 1
ATOM 849 O O . ILE A 1 108 ? -8.129 8.611 5.928 1.00 61.25 108 ILE A O 1
ATOM 853 N N 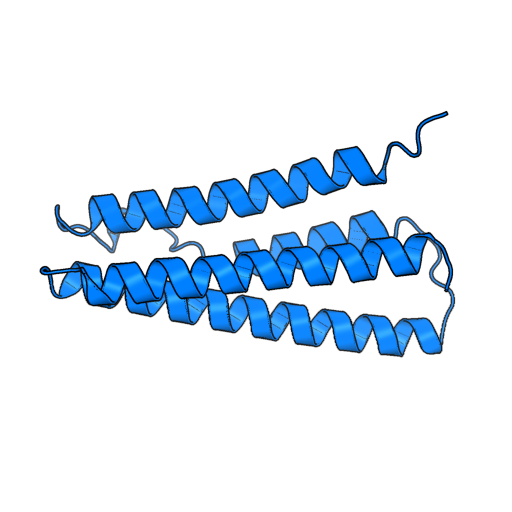. ASN A 1 109 ? -8.444 9.767 7.820 1.00 63.19 109 ASN A N 1
ATOM 854 C CA . ASN A 1 109 ? -7.289 10.644 7.623 1.00 63.19 109 ASN A CA 1
ATOM 855 C C . ASN A 1 109 ? -5.974 9.855 7.618 1.00 63.19 109 ASN A C 1
ATOM 857 O O . ASN A 1 109 ? -5.083 10.169 6.834 1.00 63.19 109 ASN A O 1
ATOM 861 N N . MET A 1 110 ? -5.860 8.821 8.457 1.00 63.03 110 MET A N 1
ATOM 862 C CA . MET A 1 110 ? -4.730 7.893 8.425 1.00 63.03 110 MET A CA 1
ATOM 863 C C . MET A 1 110 ? -4.699 7.100 7.114 1.00 63.03 110 MET A C 1
ATOM 865 O O . MET A 1 110 ? -3.646 7.035 6.492 1.00 63.03 110 MET A O 1
ATOM 869 N N . GLY A 1 111 ? -5.847 6.580 6.665 1.00 62.16 111 GLY A N 1
ATOM 870 C CA . GLY A 1 111 ? -6.001 5.912 5.371 1.00 62.16 111 GLY A CA 1
ATOM 871 C C . GLY A 1 111 ? -5.508 6.773 4.209 1.00 62.16 111 GLY A C 1
ATOM 872 O O . GLY A 1 111 ? -4.553 6.430 3.527 1.00 62.16 111 GLY A O 1
ATOM 873 N N . ILE A 1 112 ? -6.091 7.963 4.063 1.00 63.78 112 ILE A N 1
ATOM 874 C CA . ILE A 1 112 ? -5.734 8.931 3.020 1.00 63.78 112 ILE A CA 1
ATOM 875 C C . ILE A 1 112 ? -4.254 9.311 3.088 1.00 63.78 112 ILE A C 1
ATOM 877 O O . ILE A 1 112 ? -3.626 9.477 2.047 1.00 63.78 112 ILE A O 1
ATOM 881 N N . LYS A 1 113 ? -3.690 9.471 4.289 1.00 63.78 113 LYS A N 1
ATOM 882 C CA . LYS A 1 113 ? -2.285 9.843 4.445 1.00 63.78 113 LYS A CA 1
ATOM 883 C C . LYS A 1 113 ? -1.342 8.721 4.006 1.00 63.78 113 LYS A C 1
ATOM 885 O O . LYS A 1 113 ? -0.421 9.006 3.256 1.00 63.78 113 LYS A O 1
ATOM 890 N N . VAL A 1 114 ? -1.583 7.479 4.430 1.00 60.66 114 VAL A N 1
ATOM 891 C CA . VAL A 1 114 ? -0.784 6.309 4.009 1.00 60.66 114 VAL A CA 1
ATOM 892 C C . VAL A 1 114 ? -0.821 6.155 2.486 1.00 60.66 114 VAL A C 1
ATOM 894 O O . VAL A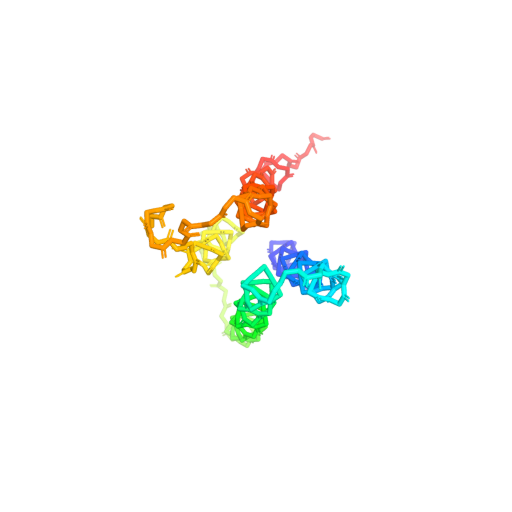 1 114 ? 0.213 5.979 1.846 1.00 60.66 114 VAL A O 1
ATOM 897 N N . GLU A 1 115 ? -1.993 6.345 1.888 1.00 62.34 115 GLU A N 1
ATOM 898 C CA . GLU A 1 115 ? -2.183 6.280 0.437 1.00 62.34 115 GLU A CA 1
ATOM 899 C C . GLU A 1 115 ? -1.491 7.442 -0.300 1.00 62.34 115 GLU A C 1
ATOM 901 O O . GLU A 1 115 ? -0.867 7.264 -1.347 1.00 62.34 115 GLU A O 1
ATOM 906 N N . GLN A 1 116 ? -1.545 8.659 0.252 1.00 61.41 116 GLN A N 1
ATOM 907 C CA . GLN A 1 116 ? -0.820 9.815 -0.287 1.00 61.41 116 GLN A CA 1
ATOM 908 C C . GLN A 1 116 ? 0.694 9.652 -0.179 1.00 61.41 116 GLN A C 1
ATOM 910 O O . GLN A 1 116 ? 1.397 10.012 -1.123 1.00 61.41 116 GLN A O 1
ATOM 915 N N . ASP A 1 117 ? 1.186 9.110 0.934 1.00 57.56 117 ASP A N 1
ATOM 916 C CA . ASP A 1 117 ? 2.605 8.831 1.150 1.00 57.56 117 ASP A CA 1
ATOM 917 C C . ASP A 1 117 ? 3.086 7.752 0.160 1.00 57.56 117 ASP A C 1
ATOM 919 O O . ASP A 1 117 ? 4.148 7.911 -0.445 1.00 57.56 117 ASP A O 1
ATOM 923 N N . SER A 1 118 ? 2.256 6.741 -0.123 1.00 56.28 118 SER A N 1
ATOM 924 C CA . SER A 1 118 ? 2.510 5.729 -1.158 1.00 56.28 118 SER A CA 1
ATOM 925 C C . SER A 1 118 ? 2.576 6.353 -2.559 1.00 56.28 118 SER A C 1
ATOM 927 O O . SER A 1 118 ? 3.571 6.204 -3.268 1.00 56.28 118 SER A O 1
ATOM 929 N N . ILE A 1 119 ? 1.584 7.165 -2.950 1.00 56.12 119 ILE A N 1
ATOM 930 C CA . ILE A 1 119 ? 1.577 7.884 -4.240 1.00 56.12 119 ILE A CA 1
ATOM 931 C C . ILE A 1 119 ? 2.780 8.836 -4.371 1.00 56.12 119 ILE A C 1
ATOM 933 O O . ILE A 1 119 ? 3.393 8.921 -5.440 1.00 56.12 119 ILE A O 1
ATOM 937 N N . ALA A 1 120 ? 3.126 9.563 -3.306 1.00 58.56 120 ALA A N 1
ATOM 938 C CA . ALA A 1 120 ? 4.272 10.467 -3.289 1.00 58.56 120 ALA A CA 1
ATOM 939 C C . ALA A 1 120 ? 5.592 9.699 -3.434 1.00 58.56 120 ALA A C 1
ATOM 941 O O . ALA A 1 120 ? 6.454 10.121 -4.205 1.00 58.56 120 ALA A O 1
ATOM 942 N N . PHE A 1 121 ? 5.725 8.546 -2.775 1.00 55.00 121 PHE A N 1
ATOM 943 C CA . PHE A 1 121 ? 6.866 7.650 -2.936 1.00 55.00 121 PHE A CA 1
ATOM 944 C C . PHE A 1 121 ? 7.011 7.161 -4.385 1.00 55.00 121 PHE A C 1
ATOM 946 O O . PHE A 1 121 ? 8.102 7.254 -4.952 1.00 55.00 121 PHE A O 1
ATOM 953 N N . TYR A 1 122 ? 5.921 6.732 -5.030 1.00 54.50 122 TYR A N 1
ATOM 954 C CA . TYR A 1 122 ? 5.947 6.287 -6.431 1.00 54.50 122 TYR A CA 1
ATOM 955 C C . TYR A 1 122 ? 6.285 7.426 -7.406 1.00 54.50 122 TYR A C 1
ATOM 957 O O . TYR A 1 122 ? 7.036 7.230 -8.367 1.00 54.50 122 TYR A O 1
ATOM 965 N N . SER A 1 123 ? 5.810 8.644 -7.127 1.00 51.50 123 SER A N 1
ATOM 966 C CA . SER A 1 123 ? 6.190 9.836 -7.888 1.00 51.50 123 SER A CA 1
ATOM 967 C C . SER A 1 123 ? 7.665 10.211 -7.701 1.00 51.50 123 SER A C 1
ATOM 969 O O . SER A 1 123 ? 8.272 10.704 -8.650 1.00 51.50 123 SER A O 1
ATOM 971 N N . ASP A 1 124 ? 8.247 9.994 -6.516 1.00 54.31 124 ASP A N 1
ATOM 972 C CA . ASP A 1 124 ? 9.637 10.360 -6.208 1.00 54.31 124 ASP A CA 1
ATOM 973 C C . ASP A 1 124 ? 10.651 9.287 -6.658 1.00 54.31 124 ASP A C 1
ATOM 975 O O . ASP A 1 124 ? 11.777 9.597 -7.060 1.00 54.31 124 ASP A O 1
ATOM 979 N N . ALA A 1 125 ? 10.236 8.015 -6.687 1.00 48.78 125 ALA A N 1
ATOM 980 C CA . ALA A 1 125 ? 10.993 6.918 -7.292 1.00 48.78 125 ALA A CA 1
ATOM 981 C C . ALA A 1 125 ? 11.260 7.178 -8.785 1.00 48.78 125 ALA A C 1
ATOM 983 O O . ALA A 1 125 ? 12.359 6.916 -9.279 1.00 48.78 125 ALA A O 1
ATOM 984 N N . LYS A 1 126 ? 10.302 7.794 -9.489 1.00 41.56 126 LYS A N 1
ATOM 985 C CA . LYS A 1 126 ? 10.470 8.249 -10.876 1.00 41.56 126 LYS A CA 1
ATOM 986 C C . LYS A 1 126 ? 11.593 9.282 -11.024 1.00 41.56 126 LYS A C 1
ATOM 988 O O . LYS A 1 126 ? 12.307 9.261 -12.022 1.00 41.56 126 LYS A O 1
ATOM 993 N N . THR A 1 127 ? 11.775 10.163 -10.041 1.00 47.03 127 THR A N 1
ATOM 994 C CA . THR A 1 127 ? 12.820 11.198 -10.055 1.00 47.03 127 THR A CA 1
ATOM 995 C C . THR A 1 127 ? 14.205 10.626 -9.763 1.00 47.03 127 THR A C 1
ATOM 997 O O . THR A 1 127 ? 15.183 11.085 -10.343 1.00 47.03 127 THR A O 1
ATOM 1000 N N . LYS A 1 128 ? 14.303 9.606 -8.900 1.00 40.59 128 LYS A N 1
ATOM 1001 C CA . LYS A 1 128 ? 15.591 9.015 -8.489 1.00 40.59 128 LYS A CA 1
ATOM 1002 C C . LYS A 1 128 ? 16.123 7.941 -9.434 1.00 40.59 128 LYS A C 1
ATOM 1004 O O . LYS A 1 128 ? 17.333 7.781 -9.516 1.00 40.59 128 LYS A O 1
ATOM 1009 N N . VAL A 1 129 ? 15.265 7.227 -10.165 1.00 46.06 129 VAL A N 1
ATOM 1010 C CA . VAL A 1 129 ? 15.730 6.266 -11.188 1.00 46.06 129 VAL A CA 1
ATOM 1011 C C . VAL A 1 129 ? 16.069 6.966 -12.516 1.00 46.06 129 VAL A C 1
ATOM 1013 O O . VAL A 1 129 ? 16.864 6.452 -13.299 1.00 46.06 129 VAL A O 1
ATOM 1016 N N . ALA A 1 130 ? 15.531 8.169 -12.754 1.00 39.56 130 ALA A N 1
ATOM 1017 C CA . ALA A 1 130 ? 15.838 8.995 -13.926 1.00 39.56 130 ALA A CA 1
ATOM 1018 C C . ALA A 1 130 ? 17.113 9.855 -13.791 1.00 39.56 130 ALA A C 1
ATOM 1020 O O . ALA A 1 130 ? 17.509 10.487 -14.769 1.00 39.56 130 ALA A O 1
ATOM 1021 N N . ASP A 1 131 ? 17.763 9.864 -12.623 1.00 38.84 131 ASP A N 1
ATOM 1022 C CA . ASP A 1 131 ? 19.074 10.487 -12.414 1.00 38.84 131 ASP A CA 1
ATOM 1023 C C . ASP A 1 131 ? 20.131 9.401 -12.152 1.00 38.84 131 ASP A C 1
ATOM 1025 O O . ASP A 1 131 ? 20.474 9.115 -10.999 1.00 38.84 131 ASP A O 1
ATOM 1029 N N . PRO A 1 132 ? 20.657 8.741 -13.202 1.00 38.34 132 PRO A N 1
ATOM 1030 C CA . PRO A 1 132 ? 21.956 8.114 -13.094 1.00 38.34 132 PRO A CA 1
ATOM 1031 C C . PRO A 1 132 ? 22.956 9.266 -13.004 1.00 38.34 132 PRO A C 1
ATOM 1033 O O . PRO A 1 132 ? 23.409 9.783 -14.026 1.00 38.34 132 PRO A O 1
ATOM 1036 N N . GLY A 1 133 ? 23.225 9.709 -11.776 1.00 39.34 133 GLY A N 1
ATOM 1037 C CA . GLY A 1 133 ? 24.210 10.743 -11.509 1.00 39.34 133 GLY A CA 1
ATOM 1038 C C . GLY A 1 133 ? 25.497 10.490 -12.299 1.00 39.34 133 GLY A C 1
ATOM 1039 O O . GLY A 1 133 ? 25.962 9.354 -12.403 1.00 39.34 133 GLY A O 1
ATOM 1040 N N . VAL A 1 134 ? 25.991 11.584 -12.879 1.00 39.06 134 VAL A N 1
ATOM 1041 C CA . VAL A 1 134 ? 27.292 11.798 -13.538 1.00 39.06 134 VAL A CA 1
ATOM 1042 C C . VAL A 1 134 ? 28.416 10.900 -13.019 1.00 39.06 134 VAL A C 1
ATOM 1044 O O . VAL A 1 134 ? 28.593 10.825 -11.782 1.00 39.06 134 VAL A O 1
#

Organism: NCBI:txid412755

Foldseek 3Di:
DPPLLVLLLVVLVVLLVLLVVLLVVLCVQLVPDPDPLLNVLSVVSSVLSVQLNVVSVVVSVVSVVVVVPDDDDDNSNVVSLVVSLVSLVPDDDPDPVVRDDPSNVVSNVVSVVSSVVSNVVSVVSVVVVVPPDD

Radius of gyration: 17.14 Å; chains: 1; bounding box: 48×26×47 Å

pLDDT: mean 70.58, std 16.18, range [37.44, 92.5]

Secondary struct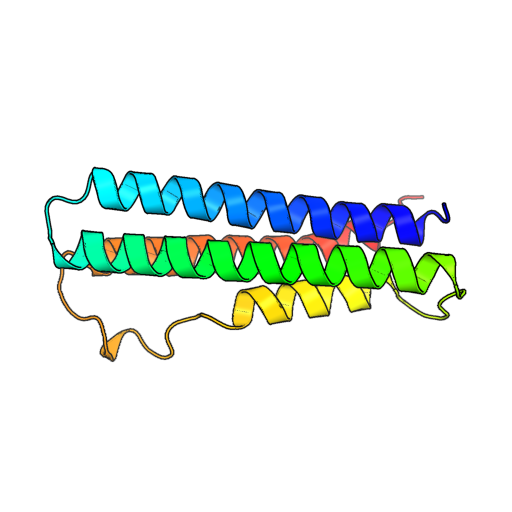ure (DSSP, 8-state):
--HHHHHHHHHHHHHHHHHHHHHHHHHHHHHH--SHHHHHHHHHHHHHHHHHHHHHHHHHHHHHHHHHH----S-HHHHHHHHHHHHHGGG--S-GGGS--TTHHHHHHHHHHHHHHHHHHHHHHHHHHS----

Sequence (134 aa):
MKPSEEAALELFDKAMDTEREGIEVYEEAAAKAQDVKAREIFQMLAEAERRHLSLIEGTKKDVRHTYSSYTWEGDFVGEIGKEIEAIGRQYLPKSTDEIVAASALDAINMGIKVEQDSIAFYSDAKTKVADPGV

InterPro domains:
  IPR003251 Rubrerythrin, diiron-binding domain [PF02915] (11-55)
  IPR009078 Ferritin-like superfamily [SSF47240] (6-133)
  IPR012347 Ferritin-like [G3DSA:1.20.1260.10] (2-133)